Protein AF-A0A067GMB1-F1 (afdb_monomer_lite)

Structure (mmCIF, N/CA/C/O backbone):
data_AF-A0A067GMB1-F1
#
_entry.id   AF-A0A067GMB1-F1
#
loop_
_atom_site.group_PDB
_atom_site.id
_atom_site.type_symbol
_atom_site.label_atom_id
_atom_site.label_alt_id
_atom_site.label_comp_id
_atom_site.label_asym_id
_atom_site.label_entity_id
_atom_site.label_seq_id
_atom_site.pdbx_PDB_ins_code
_atom_site.Cartn_x
_atom_site.Cartn_y
_atom_site.Cartn_z
_atom_site.occupancy
_atom_site.B_iso_or_equiv
_atom_site.auth_seq_id
_atom_site.auth_comp_id
_atom_site.auth_asym_id
_atom_site.auth_atom_id
_atom_site.pdbx_PDB_model_num
ATOM 1 N N . ARG A 1 1 ? 28.553 3.258 -30.098 1.00 67.06 1 ARG A N 1
ATOM 2 C CA . ARG A 1 1 ? 29.215 3.707 -28.848 1.00 67.06 1 ARG A CA 1
ATOM 3 C C . ARG A 1 1 ? 28.274 4.635 -28.096 1.00 67.06 1 ARG A C 1
ATOM 5 O O . ARG A 1 1 ? 27.516 4.077 -27.336 1.00 67.06 1 ARG A O 1
ATOM 12 N N . LYS A 1 2 ? 28.083 5.913 -28.467 1.00 77.38 2 LYS A N 1
ATOM 13 C CA . LYS A 1 2 ? 27.112 6.815 -27.789 1.00 77.38 2 LYS A CA 1
ATOM 14 C C . LYS A 1 2 ? 25.710 6.226 -27.507 1.00 77.38 2 LYS A C 1
ATOM 16 O O . LYS A 1 2 ? 25.245 6.317 -26.383 1.00 77.38 2 LYS A O 1
ATOM 21 N N . LEU A 1 3 ? 25.063 5.587 -28.491 1.00 72.75 3 LEU A N 1
ATOM 22 C CA . LEU A 1 3 ? 23.746 4.945 -28.294 1.00 72.75 3 LEU A CA 1
ATOM 23 C C . LEU A 1 3 ? 23.794 3.705 -27.385 1.00 72.75 3 LEU A C 1
ATOM 25 O O . LEU A 1 3 ? 22.854 3.450 -26.643 1.00 72.75 3 LEU A O 1
ATOM 29 N N . PHE A 1 4 ? 24.890 2.946 -27.433 1.00 77.88 4 PHE A N 1
ATOM 30 C CA . PHE A 1 4 ? 25.095 1.780 -26.573 1.00 77.88 4 PHE A CA 1
ATOM 31 C C . PHE A 1 4 ? 25.351 2.214 -25.126 1.00 77.88 4 PHE A C 1
ATOM 33 O O . PHE A 1 4 ? 24.749 1.658 -24.219 1.00 77.88 4 PHE A O 1
ATOM 40 N N . ASP A 1 5 ? 26.151 3.267 -24.932 1.00 80.12 5 ASP A N 1
ATOM 41 C CA . ASP A 1 5 ? 26.451 3.845 -23.618 1.00 80.12 5 ASP A CA 1
ATOM 42 C C . ASP A 1 5 ? 25.194 4.485 -22.992 1.00 80.12 5 ASP A C 1
ATOM 44 O O . ASP A 1 5 ? 24.921 4.340 -21.802 1.00 80.12 5 ASP A O 1
ATOM 48 N N . GLN A 1 6 ? 24.367 5.156 -23.804 1.00 79.56 6 GLN A N 1
ATOM 49 C CA . GLN A 1 6 ? 23.074 5.690 -23.367 1.00 79.56 6 GLN A CA 1
ATOM 50 C C . GLN A 1 6 ? 22.111 4.573 -22.948 1.00 79.56 6 GLN A C 1
ATOM 52 O O . GLN A 1 6 ? 21.451 4.692 -21.916 1.00 79.56 6 GLN A O 1
ATOM 57 N N . TYR A 1 7 ? 22.059 3.480 -23.714 1.00 77.62 7 TYR A N 1
ATOM 58 C CA . TYR A 1 7 ? 21.252 2.312 -23.375 1.00 77.62 7 TYR A CA 1
ATOM 59 C C . TYR A 1 7 ? 21.759 1.634 -22.094 1.00 77.62 7 TYR A C 1
ATOM 61 O O . TYR A 1 7 ? 20.980 1.386 -21.182 1.00 77.62 7 TYR A O 1
ATOM 69 N N . SER A 1 8 ? 23.063 1.405 -21.936 1.00 74.75 8 SER A N 1
ATOM 70 C CA . SER A 1 8 ? 23.594 0.817 -20.699 1.00 74.75 8 SER A CA 1
ATOM 71 C C . SER A 1 8 ? 23.313 1.680 -19.464 1.00 74.75 8 SER A C 1
ATOM 73 O O . SER A 1 8 ? 23.001 1.140 -18.405 1.00 74.75 8 SER A O 1
ATOM 75 N N . ASN A 1 9 ? 23.357 3.010 -19.598 1.00 82.25 9 ASN A N 1
ATOM 76 C CA . ASN A 1 9 ? 23.069 3.935 -18.499 1.00 82.25 9 ASN A CA 1
ATOM 77 C C . ASN A 1 9 ? 21.580 3.960 -18.125 1.00 82.25 9 ASN A C 1
ATOM 79 O O . ASN A 1 9 ? 21.250 3.928 -16.941 1.00 82.25 9 ASN A O 1
ATOM 83 N N . TRP A 1 10 ? 20.680 3.974 -19.117 1.00 80.25 10 TRP A N 1
ATOM 84 C CA . TRP A 1 10 ? 19.237 3.817 -18.892 1.00 80.25 10 TRP A CA 1
ATOM 85 C C . TRP A 1 10 ? 18.940 2.500 -18.169 1.00 80.25 10 TRP A C 1
ATOM 87 O O . TRP A 1 10 ? 18.226 2.503 -17.169 1.00 80.25 10 TRP A O 1
ATOM 97 N N . ALA A 1 11 ? 19.535 1.396 -18.631 1.00 70.69 11 ALA A N 1
ATOM 98 C CA . ALA A 1 11 ? 19.333 0.081 -18.039 1.00 70.69 11 ALA A CA 1
ATOM 99 C C . ALA A 1 11 ? 19.813 0.064 -16.582 1.00 70.69 11 ALA A C 1
ATOM 101 O O . ALA A 1 11 ? 19.062 -0.326 -15.695 1.00 70.69 11 ALA A O 1
ATOM 102 N N . ALA A 1 12 ? 21.029 0.548 -16.311 1.00 73.38 12 ALA A N 1
ATOM 103 C CA . ALA A 1 12 ? 21.581 0.617 -14.959 1.00 73.38 12 ALA A CA 1
ATOM 104 C C . ALA A 1 12 ? 20.724 1.479 -14.013 1.00 73.38 12 ALA A C 1
ATOM 106 O O . ALA A 1 12 ? 20.482 1.080 -12.875 1.00 73.38 12 ALA A O 1
ATOM 107 N N . SER A 1 13 ? 20.215 2.624 -14.484 1.00 82.00 13 SER A N 1
ATOM 108 C CA . SER A 1 13 ?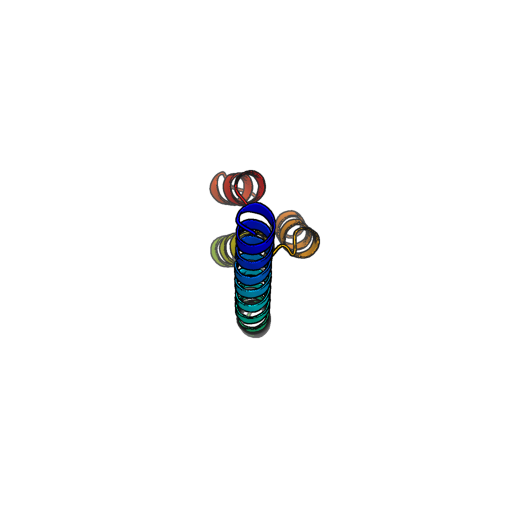 19.297 3.465 -13.706 1.00 82.00 13 SER A CA 1
ATOM 109 C C . SER A 1 13 ? 17.959 2.772 -13.451 1.00 82.00 13 SER A C 1
ATOM 111 O O . SER A 1 13 ? 17.459 2.828 -12.331 1.00 82.00 13 SER A O 1
ATOM 113 N N . ALA A 1 14 ? 17.398 2.092 -14.453 1.00 76.62 14 ALA A N 1
ATOM 114 C CA . ALA A 1 14 ? 16.155 1.344 -14.313 1.00 76.62 14 ALA A CA 1
ATOM 115 C C . ALA A 1 14 ? 16.301 0.201 -13.296 1.00 76.62 14 ALA A C 1
ATOM 117 O O . ALA A 1 14 ? 15.489 0.097 -12.381 1.00 76.62 14 ALA A O 1
ATOM 118 N N . TYR A 1 15 ? 17.369 -0.598 -13.383 1.00 74.31 15 TYR A N 1
ATOM 119 C CA . TYR A 1 15 ? 17.660 -1.647 -12.397 1.00 74.31 15 TYR A CA 1
ATOM 120 C C . TYR A 1 15 ? 17.893 -1.079 -10.993 1.00 74.31 15 TYR A C 1
ATOM 122 O O . TYR A 1 15 ? 17.420 -1.660 -10.017 1.00 74.31 15 TYR A O 1
ATOM 130 N N . GLY A 1 16 ? 18.577 0.065 -10.886 1.00 79.88 16 GLY A N 1
ATOM 131 C CA . GLY A 1 16 ? 18.747 0.780 -9.621 1.00 79.88 16 GLY A CA 1
ATOM 132 C C . GLY A 1 16 ? 17.405 1.169 -8.998 1.00 79.88 16 GLY A C 1
ATOM 133 O O . GLY A 1 16 ? 17.165 0.872 -7.831 1.00 79.88 16 GLY A O 1
ATOM 134 N N . ASN A 1 17 ? 16.499 1.746 -9.787 1.00 81.81 17 ASN A N 1
ATOM 135 C CA . ASN A 1 17 ? 15.163 2.129 -9.324 1.00 81.81 17 ASN A CA 1
ATOM 136 C C . ASN A 1 17 ? 14.323 0.912 -8.916 1.00 81.81 17 ASN A C 1
ATOM 138 O O . ASN A 1 17 ? 13.706 0.933 -7.856 1.00 81.81 17 ASN A O 1
ATOM 142 N N . VAL A 1 18 ? 14.368 -0.179 -9.687 1.00 84.00 18 VAL A N 1
ATOM 143 C CA . VAL A 1 18 ? 13.674 -1.434 -9.348 1.00 84.00 18 VAL A CA 1
ATOM 144 C C . VAL A 1 18 ? 14.189 -2.019 -8.030 1.00 84.00 18 VAL A C 1
ATOM 146 O O . VAL A 1 18 ? 13.402 -2.461 -7.196 1.00 84.00 18 VAL A O 1
ATOM 149 N N . ALA A 1 19 ? 15.503 -2.013 -7.793 1.00 86.75 19 ALA A N 1
ATOM 150 C CA . ALA A 1 19 ? 16.071 -2.479 -6.527 1.00 86.75 19 ALA A CA 1
ATOM 151 C C . ALA A 1 19 ? 15.642 -1.600 -5.338 1.00 86.75 19 ALA A C 1
ATOM 153 O O . ALA A 1 19 ? 15.340 -2.123 -4.262 1.00 86.75 19 ALA A O 1
ATOM 154 N N . LEU A 1 20 ? 15.576 -0.279 -5.534 1.00 87.44 20 LEU A N 1
ATOM 155 C CA . LEU A 1 20 ? 15.087 0.657 -4.521 1.00 87.44 20 LEU A CA 1
ATOM 156 C C . LEU A 1 20 ? 13.607 0.417 -4.200 1.00 87.44 20 LEU A C 1
ATOM 158 O O . LEU A 1 20 ? 13.274 0.269 -3.025 1.00 87.44 20 LEU A O 1
ATOM 162 N N . TRP A 1 21 ? 12.743 0.295 -5.213 1.00 88.38 21 TRP A N 1
ATOM 163 C CA . TRP A 1 21 ? 11.321 -0.014 -5.025 1.00 88.38 21 TRP A CA 1
ATOM 164 C C . TRP A 1 21 ? 11.115 -1.340 -4.295 1.00 88.38 21 TRP A C 1
ATOM 166 O O . TRP A 1 21 ? 10.362 -1.386 -3.330 1.00 88.38 21 TRP A O 1
ATOM 176 N N . ASN A 1 22 ? 11.854 -2.393 -4.659 1.00 89.75 22 ASN A N 1
ATOM 177 C CA . ASN A 1 22 ? 11.789 -3.683 -3.963 1.00 89.75 22 ASN A CA 1
ATOM 178 C C . ASN A 1 22 ? 12.166 -3.577 -2.476 1.00 89.75 22 ASN A C 1
ATOM 180 O O . ASN A 1 22 ? 11.537 -4.199 -1.617 1.00 89.75 22 ASN A O 1
ATOM 184 N N . SER A 1 23 ? 13.190 -2.783 -2.159 1.00 92.31 23 SER A N 1
ATOM 185 C CA . SER A 1 23 ? 13.602 -2.535 -0.774 1.00 92.31 23 SER A CA 1
ATOM 186 C C . SER A 1 23 ? 12.523 -1.773 0.006 1.00 92.31 23 SER A C 1
ATOM 188 O O . SER A 1 23 ? 12.151 -2.175 1.112 1.00 92.31 23 SER A O 1
ATOM 190 N N . MET A 1 24 ? 11.965 -0.716 -0.595 1.00 92.31 24 MET A N 1
ATOM 191 C CA . MET A 1 24 ? 10.875 0.071 -0.010 1.00 92.31 24 MET A CA 1
ATOM 192 C C . MET A 1 24 ? 9.626 -0.780 0.218 1.00 92.31 24 MET A C 1
ATOM 194 O O . MET A 1 24 ? 9.062 -0.739 1.308 1.00 92.31 24 MET A O 1
ATOM 198 N N . LEU A 1 25 ? 9.250 -1.612 -0.754 1.00 95.44 25 LEU A N 1
ATOM 199 C CA . LEU A 1 25 ? 8.115 -2.523 -0.661 1.00 95.44 25 LEU A CA 1
ATOM 200 C C . LEU A 1 25 ? 8.284 -3.533 0.477 1.00 95.44 25 LEU A C 1
ATOM 202 O O . LEU A 1 25 ? 7.352 -3.774 1.242 1.00 95.44 25 LEU A O 1
ATOM 206 N N . SER A 1 26 ? 9.480 -4.110 0.621 1.00 96.12 26 SER A N 1
ATOM 207 C CA . SER A 1 26 ? 9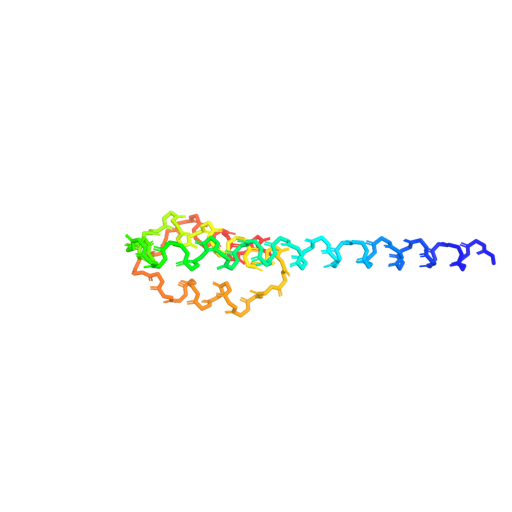.790 -5.030 1.721 1.00 96.12 26 SER A CA 1
ATOM 208 C C . SER A 1 26 ? 9.598 -4.366 3.090 1.00 96.12 26 SER A C 1
ATOM 210 O O . SER A 1 26 ? 8.952 -4.934 3.975 1.00 96.12 26 SER A O 1
ATOM 212 N N . GLY A 1 27 ? 10.093 -3.135 3.260 1.00 96.50 27 GLY A N 1
ATOM 213 C CA . GLY A 1 27 ? 9.870 -2.347 4.476 1.00 96.50 27 GLY A CA 1
ATOM 214 C C . GLY A 1 27 ? 8.397 -1.975 4.677 1.00 96.50 27 GLY A C 1
ATOM 215 O O . GLY A 1 27 ? 7.856 -2.131 5.772 1.00 96.50 27 GLY A O 1
ATOM 216 N N . GLY A 1 28 ? 7.717 -1.559 3.610 1.00 95.62 28 GLY A N 1
ATOM 217 C CA . GLY A 1 28 ? 6.299 -1.210 3.616 1.00 95.62 28 GLY A CA 1
ATOM 218 C C . GLY A 1 28 ? 5.397 -2.378 4.017 1.00 95.62 28 GLY A C 1
ATOM 219 O O . GLY A 1 28 ? 4.482 -2.196 4.817 1.00 95.62 28 GLY A O 1
ATOM 220 N N . LYS A 1 29 ? 5.701 -3.602 3.566 1.00 96.75 29 LYS 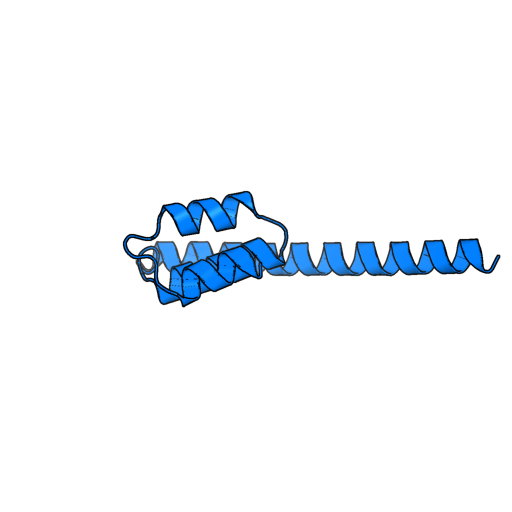A N 1
ATOM 221 C CA . LYS A 1 29 ? 4.998 -4.829 3.984 1.00 96.75 29 LYS A CA 1
ATOM 222 C C . LYS A 1 29 ? 5.158 -5.108 5.482 1.00 96.75 29 LYS A C 1
ATOM 224 O O . LYS A 1 29 ? 4.201 -5.538 6.125 1.00 96.75 29 LYS A O 1
ATOM 229 N N . GLN A 1 30 ? 6.321 -4.813 6.070 1.00 97.50 30 GLN A N 1
ATOM 230 C CA . GLN A 1 30 ? 6.523 -4.932 7.522 1.00 97.50 30 GLN A CA 1
ATOM 231 C C . GLN A 1 30 ? 5.701 -3.896 8.297 1.00 97.50 30 GLN A C 1
ATOM 233 O O . GLN A 1 30 ? 5.079 -4.242 9.303 1.00 97.50 30 GLN A O 1
ATOM 238 N N . VAL A 1 31 ? 5.654 -2.649 7.816 1.00 95.69 31 VAL A N 1
ATOM 239 C CA . VAL A 1 31 ? 4.811 -1.593 8.402 1.00 95.69 31 VAL A CA 1
ATOM 240 C C . VAL A 1 31 ? 3.333 -1.962 8.293 1.00 95.69 31 VAL A C 1
ATOM 242 O O . VAL A 1 31 ? 2.622 -1.894 9.290 1.00 95.69 31 VAL A O 1
ATOM 245 N N . HIS A 1 32 ? 2.882 -2.448 7.134 1.00 96.31 32 HIS A N 1
ATOM 246 C CA . HIS A 1 32 ? 1.511 -2.922 6.942 1.00 96.31 32 HIS A CA 1
ATOM 247 C C . HIS A 1 32 ? 1.162 -4.031 7.949 1.00 96.31 32 HIS A C 1
ATOM 249 O O . HIS A 1 32 ? 0.174 -3.923 8.676 1.00 96.31 32 HIS A O 1
ATOM 255 N N . ALA A 1 33 ? 2.009 -5.059 8.073 1.00 97.06 33 ALA A N 1
ATOM 256 C CA . ALA A 1 33 ? 1.806 -6.132 9.047 1.00 97.06 33 ALA A CA 1
ATOM 257 C C . ALA A 1 33 ? 1.768 -5.612 10.496 1.00 97.06 33 ALA A C 1
ATOM 259 O O . ALA A 1 33 ? 0.988 -6.101 11.318 1.00 97.06 33 ALA A O 1
ATOM 260 N N . PHE A 1 34 ? 2.586 -4.606 10.821 1.00 96.25 34 PHE A N 1
ATOM 261 C CA . PHE A 1 34 ? 2.560 -3.949 12.124 1.00 96.25 34 PHE A CA 1
ATOM 262 C C . PHE A 1 34 ? 1.239 -3.205 12.373 1.00 96.25 34 PHE A C 1
ATOM 264 O O . PHE A 1 34 ? 0.670 -3.364 13.454 1.00 96.25 34 PHE A O 1
ATOM 271 N N . CYS A 1 35 ? 0.729 -2.453 11.393 1.00 95.06 35 CYS A N 1
ATOM 272 C CA . CYS A 1 35 ? -0.558 -1.758 11.481 1.00 95.06 35 CYS A CA 1
ATOM 273 C C . CYS A 1 35 ? -1.704 -2.738 11.755 1.00 95.06 35 CYS A C 1
ATOM 275 O O . CYS A 1 35 ? -2.442 -2.545 12.719 1.00 95.06 35 CYS A O 1
ATOM 277 N N . VAL A 1 36 ? -1.774 -3.839 10.998 1.00 94.88 36 VAL A N 1
ATOM 278 C CA . VAL A 1 36 ? -2.769 -4.909 11.206 1.00 94.88 36 VAL A CA 1
ATOM 279 C C . VAL A 1 36 ? -2.651 -5.509 12.605 1.00 94.88 36 VAL A C 1
ATOM 281 O O . VAL A 1 36 ? -3.635 -5.667 13.319 1.00 94.88 36 VAL A O 1
ATOM 284 N N . LYS A 1 37 ? -1.429 -5.807 13.060 1.00 96.56 37 LYS A N 1
ATOM 285 C CA . LYS A 1 37 ? -1.209 -6.385 14.395 1.00 96.56 37 LYS A CA 1
ATOM 286 C C . LYS A 1 37 ? -1.634 -5.447 15.531 1.00 96.56 37 LYS A C 1
ATOM 288 O O . LYS A 1 37 ? -1.919 -5.912 16.634 1.00 96.56 37 LYS A O 1
ATOM 293 N N . ARG A 1 38 ? -1.617 -4.136 15.293 1.00 96.00 38 ARG A N 1
ATOM 294 C CA . ARG A 1 38 ? -1.989 -3.108 16.271 1.00 96.00 38 ARG A CA 1
ATOM 295 C C . ARG A 1 38 ? -3.455 -2.677 16.181 1.00 96.00 38 ARG A C 1
ATOM 297 O O . ARG A 1 38 ? -3.884 -1.960 17.079 1.00 96.00 38 ARG A O 1
ATOM 304 N N . GLY A 1 39 ? -4.210 -3.135 15.180 1.00 92.75 39 GLY A N 1
ATOM 305 C CA . GLY A 1 39 ? -5.615 -2.761 14.993 1.00 92.75 39 GLY A CA 1
ATOM 306 C C . GLY A 1 39 ? -5.826 -1.472 14.188 1.00 92.75 39 GLY A C 1
ATOM 307 O O . GLY A 1 39 ? -6.887 -0.863 14.297 1.00 92.75 39 GLY A O 1
ATOM 308 N N . PHE A 1 40 ? -4.819 -1.015 13.433 1.00 91.06 40 PHE A N 1
ATOM 309 C CA . PHE A 1 40 ? -4.890 0.205 12.612 1.00 91.06 40 PHE A CA 1
ATOM 310 C C . PHE A 1 40 ? -5.331 -0.060 11.166 1.00 91.06 40 PHE A C 1
ATOM 312 O O . PHE A 1 40 ? -5.388 0.858 10.355 1.00 91.06 40 PHE A O 1
ATOM 319 N N . GLU A 1 41 ? -5.655 -1.301 10.805 1.00 86.12 41 GLU A N 1
ATOM 320 C CA . GLU A 1 41 ? -5.979 -1.696 9.429 1.00 86.12 41 GLU A CA 1
ATOM 321 C C . GLU A 1 41 ? -7.264 -1.076 8.867 1.00 86.12 41 GLU A C 1
ATOM 323 O O . GLU A 1 41 ? -7.526 -1.210 7.678 1.00 86.12 41 GLU A O 1
ATOM 328 N N . LYS A 1 42 ? -8.066 -0.405 9.701 1.00 86.56 42 LYS A N 1
ATOM 329 C CA . LYS A 1 42 ? -9.303 0.286 9.300 1.00 86.56 42 LYS A CA 1
ATOM 330 C C . LYS A 1 42 ? -9.221 1.805 9.409 1.00 86.56 42 LYS A C 1
ATOM 332 O O . LYS A 1 42 ? -10.224 2.472 9.197 1.00 86.56 42 LYS A O 1
ATOM 337 N N . GLU A 1 43 ? -8.076 2.345 9.808 1.00 89.94 43 GLU A N 1
ATOM 338 C CA . GLU A 1 43 ? -7.902 3.787 9.934 1.00 89.94 43 GLU A CA 1
ATOM 339 C C . GLU A 1 43 ? -7.634 4.394 8.553 1.00 89.94 43 GLU A C 1
ATOM 341 O O . GLU A 1 43 ? -6.666 4.019 7.890 1.00 89.94 43 GLU A O 1
ATOM 346 N N . ASP A 1 44 ? -8.460 5.352 8.132 1.00 87.81 44 ASP A N 1
ATOM 347 C CA . ASP A 1 44 ? -8.414 5.927 6.779 1.00 87.81 44 ASP A CA 1
ATOM 348 C C . ASP A 1 44 ? -7.051 6.544 6.439 1.00 87.81 44 ASP A C 1
ATOM 350 O O . ASP A 1 44 ? -6.547 6.390 5.325 1.00 87.81 44 ASP A O 1
ATOM 354 N N . VAL A 1 45 ? -6.402 7.185 7.418 1.00 87.88 45 VAL A N 1
ATOM 355 C CA . VAL A 1 45 ? -5.054 7.757 7.257 1.00 87.88 45 VAL A CA 1
ATOM 356 C C . VAL A 1 45 ? -4.018 6.659 7.013 1.00 87.88 45 VAL A C 1
ATOM 358 O O . VAL A 1 45 ? -3.162 6.790 6.131 1.00 87.88 45 VAL A O 1
ATOM 361 N N . THR A 1 46 ? -4.109 5.561 7.769 1.00 91.94 46 THR A N 1
ATOM 362 C CA . THR A 1 46 ? -3.222 4.401 7.623 1.00 91.94 46 THR A CA 1
ATOM 363 C C . THR A 1 46 ? -3.444 3.733 6.267 1.00 91.94 46 THR A C 1
ATOM 365 O O . THR A 1 46 ? -2.478 3.492 5.542 1.00 91.94 46 THR A O 1
ATOM 368 N N . LEU A 1 47 ? -4.700 3.501 5.874 1.00 92.56 47 LEU A N 1
ATOM 369 C CA . LEU A 1 47 ? -5.050 2.906 4.583 1.00 92.56 47 LEU A CA 1
ATOM 370 C C . LEU A 1 47 ? -4.576 3.770 3.413 1.00 92.56 47 LEU A C 1
ATOM 372 O O . LEU A 1 47 ? -3.900 3.263 2.524 1.00 92.56 47 LEU A O 1
ATOM 376 N N . THR A 1 48 ? -4.828 5.077 3.451 1.00 92.19 48 THR A N 1
ATOM 377 C CA . THR A 1 48 ? -4.390 6.015 2.406 1.00 92.19 48 THR A CA 1
ATOM 378 C C . THR A 1 48 ? -2.867 6.046 2.256 1.00 92.19 48 THR A C 1
ATOM 380 O O . THR A 1 48 ? -2.352 6.017 1.139 1.00 92.19 48 THR A O 1
ATOM 383 N N . SER A 1 49 ? -2.133 6.028 3.373 1.00 92.06 49 SER A N 1
ATOM 384 C CA . SER A 1 49 ? -0.663 5.993 3.359 1.00 92.06 49 SER A CA 1
ATOM 385 C C . SER A 1 49 ? -0.115 4.671 2.810 1.00 92.06 49 SER A C 1
ATOM 387 O O . SER A 1 49 ? 0.881 4.658 2.087 1.00 92.06 49 SER A O 1
ATOM 389 N N . LEU A 1 50 ? -0.759 3.546 3.140 1.00 94.12 50 LEU A N 1
ATOM 390 C CA . LEU A 1 50 ? -0.373 2.237 2.617 1.00 94.12 50 LEU A CA 1
ATOM 391 C C . LEU A 1 50 ? -0.650 2.133 1.115 1.00 94.12 50 LEU A C 1
ATOM 393 O O . LEU A 1 50 ? 0.207 1.638 0.390 1.00 94.12 50 LEU A O 1
ATOM 397 N N . ILE A 1 51 ? -1.792 2.640 0.646 1.00 94.25 51 ILE A N 1
ATOM 398 C CA . ILE A 1 51 ? -2.143 2.686 -0.779 1.00 94.25 51 ILE A CA 1
ATOM 399 C C . ILE A 1 51 ? -1.067 3.429 -1.567 1.00 94.25 51 ILE A C 1
ATOM 401 O O . ILE A 1 51 ? -0.478 2.844 -2.470 1.00 94.25 51 ILE A O 1
ATOM 405 N N . ASP A 1 52 ? -0.745 4.667 -1.181 1.00 92.81 52 ASP A N 1
ATOM 406 C CA . ASP A 1 52 ? 0.301 5.467 -1.835 1.00 92.81 52 ASP A CA 1
ATOM 407 C C . ASP A 1 52 ? 1.654 4.730 -1.889 1.00 92.81 52 ASP A C 1
ATOM 409 O O . ASP A 1 52 ? 2.336 4.743 -2.914 1.00 92.81 52 ASP A O 1
ATOM 413 N N . MET A 1 53 ? 2.021 4.023 -0.814 1.00 93.81 53 MET A N 1
ATOM 414 C CA . MET A 1 53 ? 3.256 3.238 -0.759 1.00 93.81 53 MET A CA 1
ATOM 415 C C . MET A 1 53 ? 3.256 2.063 -1.746 1.00 93.81 53 MET A C 1
ATOM 417 O O . MET A 1 53 ? 4.239 1.896 -2.472 1.00 93.81 53 MET A O 1
ATOM 421 N N . TYR A 1 54 ? 2.182 1.266 -1.795 1.00 95.06 54 TYR A N 1
ATOM 422 C CA . TYR A 1 54 ? 2.087 0.126 -2.717 1.00 95.06 54 TYR A CA 1
ATOM 423 C C . TYR A 1 54 ? 2.113 0.587 -4.180 1.00 95.06 54 TYR A C 1
ATOM 425 O O . TYR A 1 54 ? 2.877 0.028 -4.971 1.00 95.06 54 TYR A O 1
ATOM 433 N N . LEU A 1 55 ? 1.377 1.654 -4.521 1.00 93.12 55 LEU A N 1
ATOM 434 C CA . LEU A 1 55 ? 1.339 2.195 -5.886 1.00 93.12 55 LEU A CA 1
ATOM 435 C C . LEU A 1 55 ? 2.716 2.703 -6.341 1.00 93.12 55 LEU A C 1
ATOM 437 O O . LEU A 1 55 ? 3.213 2.268 -7.379 1.00 93.12 55 LEU A O 1
ATOM 4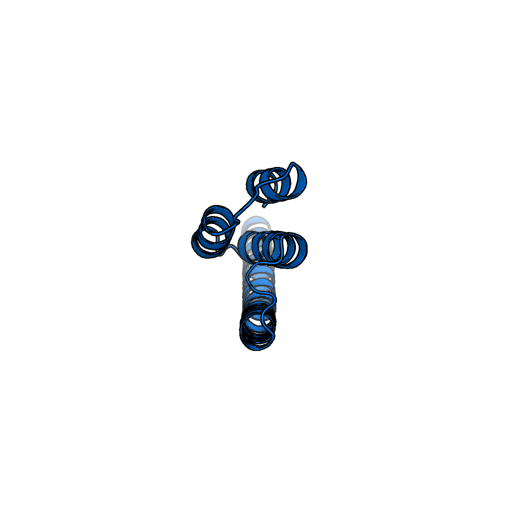41 N N . LYS A 1 56 ? 3.412 3.486 -5.503 1.00 90.00 56 LYS A N 1
ATOM 442 C CA . LYS A 1 56 ? 4.778 3.972 -5.791 1.00 90.00 56 LYS A CA 1
ATOM 443 C C . LYS A 1 56 ? 5.817 2.863 -5.947 1.00 90.00 56 LYS A C 1
ATOM 445 O O . LYS A 1 56 ? 6.851 3.084 -6.576 1.00 90.00 56 LYS A O 1
ATOM 450 N N . CYS A 1 57 ? 5.576 1.694 -5.355 1.00 92.06 57 CYS A N 1
ATOM 451 C CA . CYS A 1 57 ? 6.433 0.519 -5.511 1.00 92.06 57 CYS A CA 1
ATOM 452 C C . CYS A 1 57 ? 6.054 -0.350 -6.723 1.00 92.06 57 CYS A C 1
ATOM 454 O O . CYS A 1 57 ? 6.725 -1.348 -6.974 1.00 92.06 57 CYS A O 1
ATOM 456 N N . GLY A 1 58 ? 5.010 0.018 -7.472 1.00 90.19 58 GLY A N 1
ATOM 457 C CA . GLY A 1 58 ? 4.516 -0.720 -8.635 1.00 90.19 58 GLY A CA 1
ATOM 458 C C . GLY A 1 58 ? 3.550 -1.863 -8.308 1.00 90.19 58 GLY A C 1
ATOM 459 O O . GLY A 1 58 ? 3.118 -2.564 -9.220 1.00 90.19 58 GLY A O 1
ATOM 460 N N . GLU A 1 59 ? 3.170 -2.046 -7.042 1.00 93.50 59 GLU A N 1
ATOM 461 C CA . GLU A 1 59 ? 2.228 -3.081 -6.592 1.00 93.50 59 GLU A CA 1
ATOM 462 C C . GLU A 1 59 ? 0.792 -2.543 -6.636 1.00 93.50 59 GLU A C 1
ATOM 464 O O . GLU A 1 59 ? 0.150 -2.273 -5.617 1.00 93.50 59 GLU A O 1
ATOM 469 N N . ILE A 1 60 ? 0.297 -2.334 -7.856 1.00 93.12 60 ILE A N 1
ATOM 470 C CA . ILE A 1 60 ? -0.983 -1.656 -8.101 1.00 93.12 60 ILE A CA 1
ATOM 471 C C . ILE A 1 60 ? -2.164 -2.445 -7.522 1.00 93.12 60 ILE A C 1
ATOM 473 O O . ILE A 1 60 ? -3.053 -1.860 -6.901 1.00 93.12 60 ILE A O 1
ATOM 477 N N . ASP A 1 61 ? -2.161 -3.768 -7.683 1.00 95.56 61 ASP A N 1
ATOM 478 C CA . ASP A 1 61 ? -3.256 -4.632 -7.233 1.00 95.56 61 ASP A CA 1
ATOM 479 C C . ASP A 1 61 ? -3.421 -4.603 -5.704 1.00 95.56 61 ASP A C 1
ATOM 481 O O . ASP A 1 61 ? -4.545 -4.509 -5.206 1.00 95.56 61 ASP A O 1
ATOM 485 N N . ASP A 1 62 ? -2.310 -4.600 -4.959 1.00 94.94 62 ASP A N 1
ATOM 486 C CA . ASP A 1 62 ? -2.309 -4.494 -3.494 1.00 94.94 62 ASP A CA 1
ATOM 487 C C . ASP A 1 62 ? -2.847 -3.124 -3.037 1.00 94.94 62 ASP A C 1
ATOM 489 O O . ASP A 1 62 ? -3.676 -3.042 -2.124 1.00 94.94 62 ASP A O 1
ATOM 493 N N . GLY A 1 63 ? -2.433 -2.039 -3.704 1.00 94.62 63 GLY A N 1
ATOM 494 C CA . GLY A 1 63 ? -2.954 -0.693 -3.445 1.00 94.62 63 GLY A CA 1
ATOM 495 C C . GLY A 1 63 ? -4.460 -0.585 -3.716 1.00 94.62 63 GLY A C 1
ATOM 496 O O . GLY A 1 63 ? -5.214 -0.061 -2.895 1.00 94.62 63 GLY 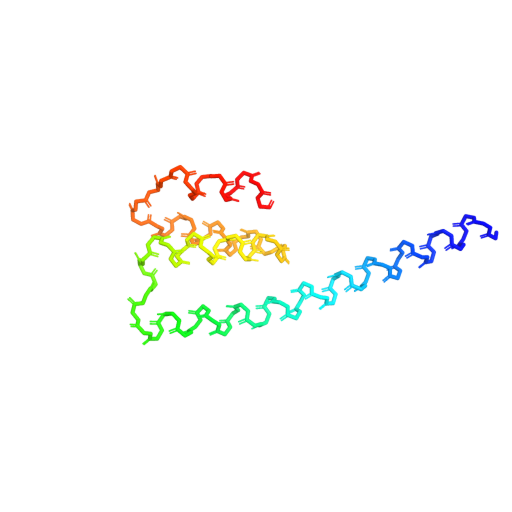A O 1
ATOM 497 N N . LEU A 1 64 ? -4.941 -1.147 -4.826 1.00 94.50 64 LEU A N 1
ATOM 498 C CA . LEU A 1 64 ? -6.370 -1.167 -5.151 1.00 94.50 64 LEU A CA 1
ATOM 499 C C . LEU A 1 64 ? -7.177 -2.046 -4.191 1.00 94.50 64 LEU A C 1
ATOM 501 O O . LEU A 1 64 ? -8.311 -1.700 -3.853 1.00 94.50 64 LEU A O 1
ATOM 505 N N . ALA A 1 65 ? -6.621 -3.162 -3.719 1.00 94.50 65 ALA A N 1
ATOM 506 C CA . ALA A 1 65 ? -7.272 -4.004 -2.721 1.00 94.50 65 ALA A CA 1
ATOM 507 C C . ALA A 1 65 ? -7.517 -3.233 -1.414 1.00 94.50 65 ALA A C 1
ATOM 509 O O . ALA A 1 65 ? -8.629 -3.264 -0.882 1.00 94.50 65 ALA A O 1
ATOM 510 N N . LEU A 1 66 ? -6.523 -2.472 -0.945 1.00 93.62 66 LEU A N 1
ATOM 511 C CA . LEU A 1 66 ? -6.659 -1.597 0.224 1.00 93.62 66 LEU A CA 1
ATOM 512 C C . LEU A 1 66 ? -7.671 -0.470 -0.011 1.00 93.62 66 LEU A C 1
ATOM 514 O O . LEU A 1 66 ? -8.491 -0.184 0.861 1.00 93.62 66 LEU A O 1
ATOM 518 N N . PHE A 1 67 ? -7.676 0.125 -1.204 1.00 92.44 67 PHE A N 1
ATOM 519 C CA . PHE A 1 67 ? -8.663 1.142 -1.570 1.00 92.44 67 PHE A CA 1
ATOM 520 C C . PHE A 1 67 ? -10.099 0.618 -1.561 1.00 92.44 67 PHE A C 1
ATOM 522 O O . PHE A 1 67 ? -11.033 1.282 -1.101 1.00 92.44 67 PHE A O 1
ATOM 529 N N . ASN A 1 68 ? -10.281 -0.610 -2.039 1.00 92.31 68 ASN A N 1
ATOM 530 C CA . ASN A 1 68 ? -11.575 -1.272 -2.020 1.00 92.31 68 ASN A CA 1
ATOM 531 C C . ASN A 1 68 ? -12.010 -1.661 -0.603 1.00 92.31 68 ASN A C 1
ATOM 533 O O . ASN A 1 68 ? -13.211 -1.661 -0.336 1.00 92.31 68 ASN A O 1
ATOM 537 N N . PHE A 1 69 ? -11.056 -1.941 0.288 1.00 90.88 69 PHE A N 1
ATOM 538 C CA . PHE A 1 69 ? -11.300 -2.274 1.691 1.00 90.88 69 PHE A CA 1
ATOM 539 C C . PHE A 1 69 ? -11.678 -1.066 2.565 1.00 90.88 69 PHE A C 1
ATOM 541 O O . PHE A 1 69 ? -12.316 -1.259 3.599 1.00 90.88 69 PHE A O 1
ATOM 548 N N . MET A 1 70 ? -11.324 0.164 2.167 1.00 90.06 70 MET A N 1
ATOM 549 C CA . MET A 1 70 ? -11.666 1.367 2.937 1.00 90.06 70 MET A CA 1
ATOM 550 C C . MET A 1 70 ? -13.181 1.494 3.170 1.00 90.06 70 MET A C 1
ATOM 552 O O . MET A 1 70 ? -13.948 1.428 2.201 1.00 90.06 70 MET A O 1
ATOM 556 N N . PRO A 1 71 ? -13.619 1.703 4.428 1.00 83.56 71 PRO A N 1
ATOM 557 C CA . PRO A 1 71 ? -15.032 1.872 4.754 1.00 83.56 71 PRO A CA 1
ATOM 558 C C . PRO A 1 71 ? -15.585 3.194 4.209 1.00 83.56 71 PRO A C 1
ATOM 560 O O . PRO A 1 71 ? -16.699 3.220 3.685 1.00 83.56 71 PRO A O 1
ATOM 563 N N . GLU A 1 72 ? -14.793 4.266 4.278 1.00 83.38 72 GLU A N 1
ATOM 564 C CA . GLU A 1 72 ? -15.104 5.578 3.717 1.00 83.38 72 GLU A CA 1
ATOM 565 C C . GLU A 1 72 ? -13.956 6.033 2.811 1.00 83.38 72 GLU A C 1
ATOM 567 O O . GLU A 1 72 ? -12.783 5.863 3.126 1.00 83.38 72 GLU A O 1
ATOM 572 N N . ARG A 1 73 ? -14.295 6.580 1.640 1.00 88.00 73 ARG A N 1
ATOM 573 C CA . ARG A 1 73 ? -13.316 7.055 0.653 1.00 88.00 73 ARG A CA 1
ATOM 574 C C . ARG A 1 73 ? -13.423 8.561 0.544 1.00 88.00 73 ARG A C 1
ATOM 576 O O . ARG A 1 73 ? -14.435 9.076 0.065 1.00 88.00 73 ARG A O 1
ATOM 583 N N . ASP A 1 74 ? -12.379 9.254 0.968 1.00 83.12 74 ASP A N 1
ATOM 584 C CA . ASP A 1 74 ? -12.285 10.707 0.907 1.00 83.12 74 ASP A CA 1
ATOM 585 C C . ASP A 1 74 ? -11.497 11.189 -0.326 1.00 83.12 74 ASP A C 1
ATOM 587 O O . ASP A 1 74 ? -10.978 10.406 -1.126 1.00 83.12 74 ASP A O 1
ATOM 591 N N . VAL A 1 75 ? -11.391 12.507 -0.495 1.00 86.12 75 VAL A N 1
ATOM 592 C CA . VAL A 1 75 ? -10.658 13.112 -1.620 1.00 86.12 75 VAL A CA 1
ATOM 593 C C . VAL A 1 75 ? -9.187 12.678 -1.645 1.00 86.12 75 VAL A C 1
ATOM 595 O O . VAL A 1 75 ? -8.613 12.527 -2.727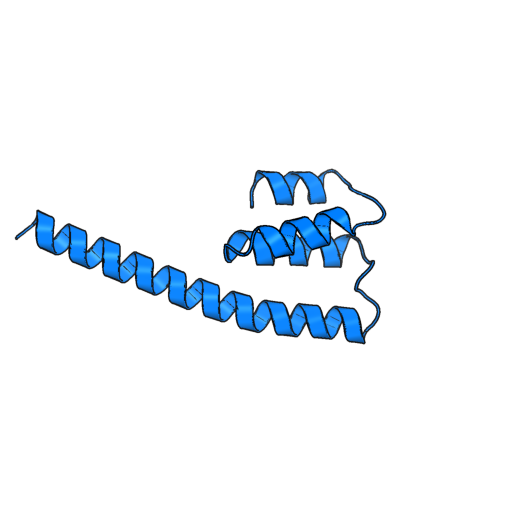 1.00 86.12 75 VAL A O 1
ATOM 598 N N . VAL A 1 76 ? -8.574 12.457 -0.478 1.00 83.25 76 VAL A N 1
ATOM 599 C CA . VAL A 1 76 ? -7.159 12.084 -0.367 1.00 83.25 76 VAL A CA 1
ATOM 600 C C . VAL A 1 76 ? -6.945 10.674 -0.911 1.00 83.25 76 VAL A C 1
ATOM 602 O O . VAL A 1 76 ? -6.072 10.480 -1.756 1.00 83.25 76 VAL A O 1
ATOM 605 N N . SER A 1 77 ? -7.789 9.717 -0.520 1.00 83.50 77 SER A N 1
ATOM 606 C CA . SER A 1 77 ? -7.733 8.336 -1.011 1.00 83.50 77 SER A CA 1
ATOM 607 C C . SER A 1 77 ? -7.901 8.238 -2.534 1.00 83.50 77 SER A C 1
ATOM 609 O O . SER A 1 77 ? -7.137 7.539 -3.201 1.00 83.50 77 SER A O 1
ATOM 611 N N . TRP A 1 78 ? -8.839 8.996 -3.114 1.00 87.12 78 TRP A N 1
ATOM 612 C CA . TRP A 1 78 ? -9.028 9.069 -4.569 1.00 87.12 78 TRP A CA 1
ATOM 613 C C . TRP A 1 78 ? -7.836 9.695 -5.287 1.00 87.12 78 TRP A C 1
ATOM 615 O O . TRP A 1 78 ? -7.430 9.220 -6.347 1.00 87.12 78 TRP A O 1
ATOM 625 N N . THR A 1 79 ? -7.263 10.750 -4.706 1.00 85.88 79 THR A N 1
ATOM 626 C CA . THR A 1 79 ? -6.070 11.395 -5.264 1.00 85.88 79 THR A CA 1
ATOM 627 C C . THR A 1 79 ? -4.888 10.431 -5.253 1.00 85.88 79 THR A C 1
ATOM 629 O O . THR A 1 79 ? -4.168 10.359 -6.243 1.00 85.88 79 THR A O 1
ATOM 632 N N . GLY A 1 80 ? -4.735 9.639 -4.187 1.00 81.38 80 GLY A N 1
ATOM 633 C CA . GLY A 1 80 ? -3.720 8.590 -4.101 1.00 81.38 80 GLY A CA 1
ATOM 634 C C . GLY A 1 80 ? -3.814 7.582 -5.247 1.00 81.38 80 GLY A C 1
ATOM 635 O O . GLY A 1 80 ? -2.810 7.310 -5.889 1.00 81.38 80 GLY A O 1
ATOM 636 N N . ILE A 1 81 ? -5.019 7.101 -5.576 1.00 88.25 81 ILE A N 1
ATOM 637 C CA . ILE A 1 81 ? -5.226 6.173 -6.704 1.00 88.25 81 ILE A CA 1
ATOM 638 C C . ILE A 1 81 ? -4.888 6.798 -8.063 1.00 88.25 81 ILE A C 1
ATOM 640 O O . ILE A 1 81 ? -4.338 6.121 -8.925 1.00 88.25 81 ILE A O 1
ATOM 644 N N . ILE A 1 82 ? -5.241 8.067 -8.281 1.00 85.06 82 ILE A N 1
ATOM 645 C CA . ILE A 1 82 ? -5.029 8.735 -9.577 1.00 85.06 82 ILE A CA 1
ATOM 646 C C . ILE A 1 82 ? -3.554 9.105 -9.785 1.00 85.06 82 ILE A C 1
ATOM 648 O O . ILE A 1 82 ? -3.076 9.090 -10.917 1.00 85.06 82 ILE A O 1
ATOM 652 N N . VAL A 1 83 ? -2.864 9.496 -8.711 1.00 82.94 83 VAL A N 1
ATOM 653 C CA . VAL A 1 83 ? -1.462 9.943 -8.748 1.00 82.94 83 VAL A CA 1
ATOM 654 C C . VAL A 1 83 ? -0.472 8.781 -8.699 1.00 82.94 83 VAL A C 1
ATOM 656 O O . VAL A 1 83 ? 0.639 8.953 -9.199 1.00 82.94 83 VAL A O 1
ATOM 659 N N . GLY A 1 84 ? -0.868 7.677 -8.055 1.00 63.09 84 GLY A N 1
ATOM 660 C CA . GLY A 1 84 ? -0.040 6.512 -7.734 1.00 63.09 84 GLY A CA 1
ATOM 661 C C . GLY A 1 84 ? 0.867 6.008 -8.844 1.00 63.09 84 GLY A C 1
ATOM 662 O O . GLY A 1 84 ? 0.461 6.039 -10.027 1.00 63.09 84 GLY A O 1
#

Radius of gyration: 16.32 Å; chains: 1; bounding box: 44×20×45 Å

InterPro domains:
  IPR002885 Pentatricopeptide repeat [PF01535] (45-74)
  IPR002885 Pentatricopeptide repeat [PS51375] (43-77)
  IPR002885 Pentatricopeptide repeat [TIGR00756] (45-76)
  IPR011990 Tetratricopeptide-like helical domain superfamily [G3DSA:1.25.40.10] (1-84)
  IPR046960 Pentatricopeptide repeat-containing protein At4g14850-like, plant [PTHR47926] (23-84)

Organism: Citrus sinensis (NCBI:txid2711)

Secondary structure (DSSP, 8-state):
-HHHHHHHHHHHHHHHHHHHHHHHHHHHHHHHHHHHHHT-TT-HHHHHHHHHHHHHTT-HHHHHHHHHH-SS--HHHHHHHHH-

Sequence (84 aa):
RKLFDQYSNWAASAYGNVALWNSMLSGGKQVHAFCVKRGFEKEDVTLTSLIDMYLKCGEIDDGLALFNFMPERDVVSWTGIIVG

pLDDT: mean 87.93, std 7.63, range [63.09, 97.5]

Foldseek 3Di:
DVVVVVVVVVVVVVVVQLVVLVVLVVVLVVVQVVCVVVVNLAPPVNLLVSLLSCVSSVNNVVSVVSLVVHPDADPSSVVSNVVD